Protein AF-A0A811TEP3-F1 (afdb_monomer_lite)

pLDDT: mean 93.69, std 3.55, range [75.69, 97.38]

InterPro domains:
  IPR001969 Aspartic peptidase, active site [PS00141] (1-12)
  IPR001995 Peptidase A2A, retrovirus, catalytic [PS50175] (1-36)
  IPR021109 Aspartic peptidase domain superfamily [SSF50630] (1-57)

Secondary structure (DSSP, 8-state):
----TT-SS-EE-HHHHHHTT----GGGEEEEE-SSS-EEEEEEEEEEEEETTEEEEEEEEEE--

Structure (mmCIF, N/CA/C/O backbone):
data_AF-A0A811TEP3-F1
#
_entry.id   AF-A0A811TEP3-F1
#
loop_
_atom_site.group_PDB
_atom_site.id
_atom_site.type_symbol
_atom_site.label_atom_id
_atom_site.label_alt_id
_atom_site.label_comp_id
_atom_site.label_asym_id
_atom_site.label_entity_id
_atom_site.label_seq_id
_atom_site.pdbx_PDB_ins_code
_atom_site.Cartn_x
_atom_site.Cartn_y
_atom_site.Cartn_z
_atom_site.occupancy
_atom_site.B_iso_or_equiv
_atom_site.auth_seq_id
_atom_site.auth_comp_id
_atom_site.auth_asym_id
_atom_site.auth_atom_id
_atom_site.pdbx_PDB_model_num
ATOM 1 N N . MET A 1 1 ? 0.739 -8.504 9.753 1.00 75.69 1 MET A N 1
ATOM 2 C CA . MET A 1 1 ? 1.091 -7.086 9.537 1.00 75.69 1 MET A CA 1
ATOM 3 C C . MET A 1 1 ? 2.431 -6.844 10.202 1.00 75.69 1 MET A C 1
ATOM 5 O O . MET A 1 1 ? 2.596 -7.294 11.329 1.00 75.69 1 MET A O 1
ATOM 9 N 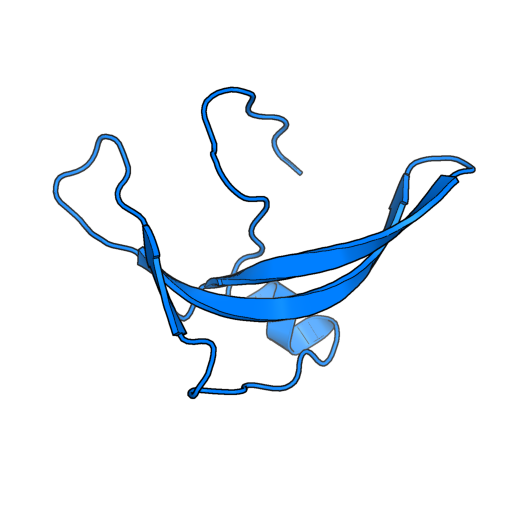N . LEU A 1 2 ? 3.376 -6.213 9.507 1.00 90.62 2 LEU A N 1
ATOM 10 C CA . LEU A 1 2 ? 4.623 -5.740 10.108 1.00 90.62 2 LEU A CA 1
ATOM 11 C C . LEU A 1 2 ? 4.403 -4.288 10.548 1.00 90.62 2 LEU A C 1
ATOM 13 O O . LEU A 1 2 ? 3.899 -3.498 9.753 1.00 90.62 2 LEU A O 1
ATOM 17 N N . LEU A 1 3 ? 4.730 -3.958 11.798 1.00 93.12 3 LEU A N 1
ATOM 18 C CA . LEU A 1 3 ? 4.783 -2.569 12.250 1.00 93.12 3 LEU A CA 1
ATOM 19 C C . LEU A 1 3 ? 6.201 -2.058 12.008 1.00 93.12 3 LEU A C 1
ATOM 21 O O . LEU A 1 3 ? 7.144 -2.577 12.602 1.00 93.12 3 LEU A O 1
ATOM 25 N N . ASP A 1 4 ? 6.330 -1.064 11.139 1.00 93.69 4 ASP A N 1
ATOM 26 C CA . ASP A 1 4 ? 7.614 -0.497 10.745 1.00 93.69 4 ASP A CA 1
ATOM 27 C C . ASP A 1 4 ? 7.534 1.030 10.784 1.00 93.69 4 ASP A C 1
ATOM 29 O O . ASP A 1 4 ? 6.808 1.643 10.005 1.00 93.69 4 ASP A O 1
ATOM 33 N N . SER A 1 5 ? 8.259 1.648 11.718 1.00 94.94 5 SER A N 1
ATOM 34 C CA . SER A 1 5 ? 8.325 3.107 11.842 1.00 94.94 5 SER A CA 1
ATOM 35 C C . SER A 1 5 ? 9.223 3.763 10.791 1.00 94.94 5 SER A C 1
ATOM 37 O O . SER A 1 5 ? 9.220 4.985 10.687 1.00 94.94 5 SER A O 1
ATOM 39 N N . GLY A 1 6 ? 10.032 2.981 10.069 1.00 94.56 6 GLY A N 1
ATOM 40 C CA . GLY A 1 6 ? 10.866 3.460 8.967 1.00 94.56 6 GLY A CA 1
ATOM 41 C C . GLY A 1 6 ? 10.126 3.541 7.632 1.00 94.56 6 GLY A C 1
ATOM 42 O O . GLY A 1 6 ? 10.679 4.071 6.673 1.00 94.56 6 GLY A O 1
ATOM 43 N N . ALA A 1 7 ? 8.896 3.025 7.558 1.00 93.75 7 ALA A N 1
ATOM 44 C CA . ALA A 1 7 ? 8.072 3.086 6.362 1.00 93.75 7 ALA A CA 1
ATOM 45 C C . ALA A 1 7 ? 7.237 4.376 6.327 1.00 93.75 7 ALA A C 1
ATOM 47 O O . ALA A 1 7 ? 6.473 4.657 7.251 1.00 93.75 7 ALA A O 1
ATOM 48 N N . ASP A 1 8 ? 7.317 5.117 5.220 1.00 94.44 8 ASP A N 1
ATOM 49 C CA . ASP A 1 8 ? 6.523 6.339 5.015 1.00 94.44 8 ASP A CA 1
ATOM 50 C C . ASP A 1 8 ? 5.025 6.053 4.814 1.00 94.44 8 ASP A C 1
ATOM 52 O O . ASP A 1 8 ? 4.172 6.894 5.106 1.00 94.44 8 ASP A O 1
ATOM 56 N N . ILE A 1 9 ? 4.692 4.868 4.288 1.00 94.69 9 ILE A N 1
ATOM 57 C CA . ILE A 1 9 ? 3.321 4.458 3.976 1.00 94.69 9 ILE A CA 1
ATOM 58 C C . ILE A 1 9 ? 3.050 3.025 4.427 1.00 94.69 9 ILE A C 1
ATOM 60 O O . ILE A 1 9 ? 3.900 2.142 4.336 1.00 94.69 9 ILE A O 1
ATOM 64 N N . SER A 1 10 ? 1.813 2.773 4.855 1.00 95.06 10 SER A N 1
ATOM 65 C CA . SER A 1 10 ? 1.311 1.407 5.012 1.00 95.06 10 SER A CA 1
ATOM 66 C C . SER A 1 10 ? 0.996 0.805 3.646 1.00 95.06 10 SER A C 1
ATOM 68 O O . SER A 1 10 ? 0.428 1.481 2.782 1.00 95.06 10 SER A O 1
ATOM 70 N N . MET A 1 11 ? 1.334 -0.471 3.462 1.00 95.19 11 MET A N 1
ATOM 71 C CA . MET A 1 11 ? 1.160 -1.164 2.189 1.00 95.19 11 MET A CA 1
ATOM 72 C C . MET A 1 11 ? 0.675 -2.598 2.376 1.00 95.19 11 MET A C 1
ATOM 74 O O . MET A 1 11 ? 1.031 -3.263 3.351 1.00 95.19 11 MET A O 1
ATOM 78 N N . VAL A 1 12 ? -0.114 -3.080 1.418 1.00 95.88 12 VAL A N 1
ATOM 79 C CA . VAL A 1 12 ? -0.500 -4.490 1.307 1.00 95.88 12 VAL A CA 1
ATOM 80 C C . VAL A 1 12 ? 0.070 -5.124 0.032 1.00 95.88 12 VAL A C 1
ATOM 82 O O . VAL A 1 12 ? 0.175 -4.443 -0.993 1.00 95.88 12 VAL A O 1
ATOM 85 N N . PRO A 1 13 ? 0.414 -6.427 0.065 1.00 95.81 13 PRO A N 1
ATOM 86 C CA . PRO A 1 13 ? 0.804 -7.174 -1.128 1.00 95.81 13 PRO A CA 1
ATOM 87 C C . PRO A 1 13 ? -0.301 -7.211 -2.185 1.00 95.81 13 PRO A C 1
ATOM 89 O O . PRO A 1 13 ? -1.485 -7.086 -1.851 1.00 95.81 13 PRO A O 1
ATOM 92 N N . TYR A 1 14 ? 0.084 -7.497 -3.433 1.00 95.56 14 TYR A N 1
ATOM 93 C CA . TYR A 1 14 ? -0.847 -7.616 -4.556 1.00 95.56 14 TYR A CA 1
ATOM 94 C C . TYR A 1 14 ? -2.044 -8.533 -4.238 1.00 95.56 14 TYR A C 1
ATOM 96 O O . TYR A 1 14 ? -3.195 -8.100 -4.279 1.00 95.56 1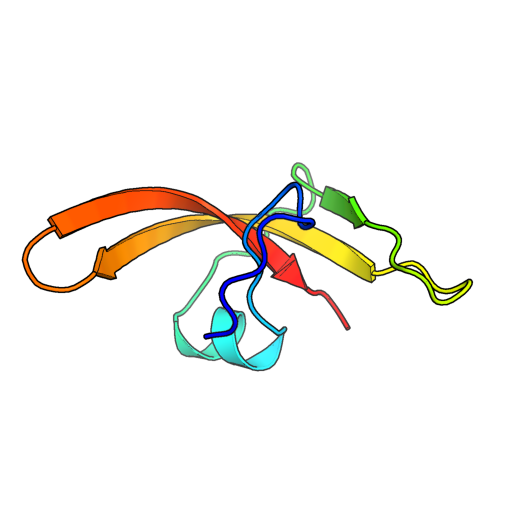4 TYR A O 1
ATOM 104 N N . SER A 1 15 ? -1.766 -9.756 -3.780 1.00 96.00 15 SER A N 1
ATOM 105 C CA . SER A 1 15 ? -2.783 -10.771 -3.472 1.00 96.00 15 SER A CA 1
ATOM 106 C C . SER A 1 15 ? -3.771 -10.361 -2.376 1.00 96.00 15 SER A C 1
ATOM 108 O O . SER A 1 15 ? -4.937 -10.758 -2.403 1.00 96.00 15 SER A O 1
ATOM 110 N N . ILE A 1 16 ? -3.335 -9.557 -1.403 1.00 95.50 16 ILE A N 1
ATOM 111 C CA . ILE A 1 16 ? -4.207 -9.081 -0.324 1.00 95.50 16 ILE A CA 1
ATOM 112 C C . ILE A 1 16 ? -5.172 -8.023 -0.850 1.00 95.50 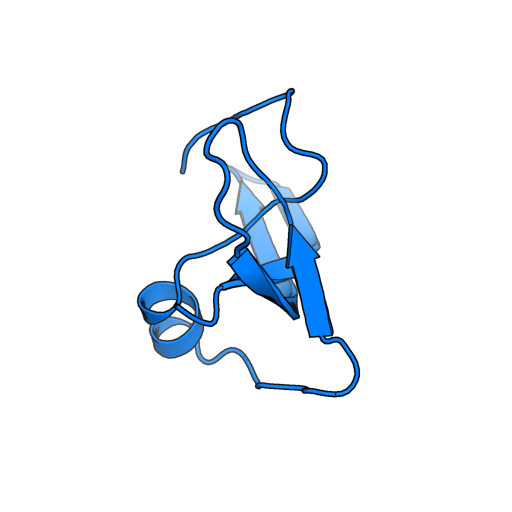16 ILE A C 1
ATOM 114 O O . ILE A 1 16 ? -6.359 -8.099 -0.540 1.00 95.50 16 ILE A O 1
ATOM 118 N N . GLY A 1 17 ? -4.693 -7.077 -1.663 1.00 94.94 17 GLY A N 1
ATOM 119 C CA . GLY A 1 17 ? -5.565 -6.073 -2.273 1.00 94.94 17 GLY A CA 1
ATOM 120 C C . GLY A 1 17 ? -6.612 -6.693 -3.202 1.00 94.94 17 GLY A C 1
ATOM 121 O O . GLY A 1 17 ? -7.775 -6.298 -3.136 1.00 94.94 17 GLY A O 1
ATOM 122 N N . GLU A 1 18 ? -6.254 -7.734 -3.965 1.00 95.00 18 GLU A N 1
ATOM 123 C CA . GLU A 1 18 ? -7.231 -8.520 -4.738 1.00 95.00 18 GLU A CA 1
ATOM 124 C C . GLU A 1 18 ? -8.275 -9.177 -3.828 1.00 95.00 18 GLU A C 1
ATOM 126 O O . GLU A 1 18 ? -9.477 -9.068 -4.068 1.00 95.00 18 GLU A O 1
ATOM 131 N N . THR A 1 19 ? -7.823 -9.821 -2.748 1.00 95.81 19 THR A N 1
ATOM 132 C CA . THR A 1 19 ? -8.697 -10.557 -1.820 1.00 95.81 19 THR A CA 1
ATOM 133 C C . THR A 1 19 ? -9.737 -9.651 -1.159 1.00 95.81 19 THR A C 1
ATOM 135 O O . THR A 1 19 ? -10.877 -10.068 -0.960 1.00 95.81 19 THR A O 1
ATOM 138 N N . ILE A 1 20 ? -9.368 -8.413 -0.819 1.00 93.44 20 ILE A N 1
ATOM 139 C CA . ILE A 1 20 ? -10.277 -7.447 -0.179 1.00 93.44 20 ILE A CA 1
ATOM 140 C C . ILE A 1 20 ? -11.034 -6.570 -1.188 1.00 93.44 20 ILE A C 1
ATOM 142 O O . ILE A 1 20 ? -11.776 -5.679 -0.778 1.00 93.44 20 ILE A O 1
ATOM 146 N N . GLY A 1 21 ? -10.865 -6.816 -2.491 1.00 93.75 21 GLY A N 1
ATOM 147 C CA . GLY A 1 21 ? -11.588 -6.117 -3.553 1.00 93.75 21 GLY A CA 1
ATOM 148 C C . GLY A 1 21 ? -11.163 -4.662 -3.744 1.00 93.75 21 GLY A C 1
ATOM 149 O O . GLY A 1 21 ? -12.007 -3.816 -4.044 1.00 93.75 21 GLY A O 1
ATOM 150 N N . MET A 1 22 ? -9.877 -4.345 -3.556 1.00 93.44 22 MET A N 1
ATOM 151 C CA . MET A 1 22 ? -9.365 -3.007 -3.862 1.00 93.44 22 MET A CA 1
ATOM 152 C C . MET A 1 22 ? -9.566 -2.682 -5.344 1.00 93.44 22 MET A C 1
ATOM 154 O O . MET A 1 22 ? -9.339 -3.509 -6.226 1.00 93.44 22 MET A O 1
ATOM 158 N N . VAL A 1 23 ? -9.978 -1.447 -5.622 1.00 90.94 23 VAL A N 1
ATOM 159 C CA . VAL A 1 23 ? -10.163 -0.965 -6.991 1.00 90.94 23 VAL A CA 1
ATOM 160 C C . VAL A 1 23 ? -8.864 -0.328 -7.470 1.00 90.94 23 VAL A C 1
ATOM 162 O O . VAL A 1 23 ? -8.347 0.594 -6.840 1.00 90.94 23 VAL A O 1
ATOM 165 N N . LEU A 1 24 ? -8.343 -0.827 -8.591 1.00 89.19 24 LEU A N 1
ATOM 166 C CA . LEU A 1 24 ? -7.137 -0.299 -9.216 1.00 89.19 24 LEU A CA 1
ATOM 167 C C . LEU A 1 24 ? -7.443 1.053 -9.877 1.00 89.19 24 LEU A C 1
ATOM 169 O O . LEU A 1 24 ? -8.115 1.106 -10.906 1.00 89.19 24 LEU A O 1
ATOM 173 N N . ASP A 1 25 ? -6.904 2.131 -9.313 1.00 91.56 25 ASP A N 1
ATOM 174 C CA . ASP A 1 25 ? -6.888 3.455 -9.936 1.00 91.56 25 ASP A CA 1
ATOM 175 C C . ASP A 1 25 ? -5.450 3.840 -10.294 1.00 91.56 25 ASP A C 1
ATOM 177 O O . ASP A 1 25 ? -4.651 4.259 -9.454 1.00 91.56 25 ASP A O 1
ATOM 181 N N . ILE A 1 26 ? -5.114 3.701 -11.576 1.00 90.75 26 ILE A N 1
ATOM 182 C CA . ILE A 1 26 ? -3.764 3.969 -12.079 1.00 90.75 26 ILE A CA 1
ATOM 183 C C . ILE A 1 26 ? -3.371 5.449 -11.981 1.00 90.75 26 ILE A C 1
ATOM 185 O O . ILE A 1 26 ? -2.184 5.776 -12.039 1.00 90.75 26 ILE A O 1
ATOM 189 N N . THR A 1 27 ? -4.339 6.359 -11.830 1.00 94.69 27 THR A N 1
ATOM 190 C CA . THR A 1 27 ? -4.051 7.790 -11.662 1.00 94.69 27 THR A CA 1
ATOM 191 C C . THR A 1 27 ? -3.396 8.079 -10.313 1.00 94.69 27 THR A C 1
ATOM 193 O O . THR A 1 27 ? -2.648 9.047 -10.190 1.00 94.69 27 THR A O 1
ATOM 196 N N . ALA A 1 28 ? -3.595 7.193 -9.335 1.00 93.88 28 ALA A N 1
ATOM 197 C CA . ALA A 1 28 ? -3.023 7.262 -7.998 1.00 93.88 28 ALA A CA 1
ATOM 198 C C . ALA A 1 28 ? -1.764 6.387 -7.837 1.00 93.88 28 ALA A C 1
ATOM 200 O O . ALA A 1 28 ? -1.474 5.918 -6.732 1.00 93.88 28 ALA A O 1
ATOM 201 N N . ARG A 1 29 ? -1.034 6.131 -8.931 1.00 95.44 29 ARG A N 1
ATOM 202 C CA . ARG A 1 29 ? 0.196 5.330 -8.914 1.00 95.44 29 ARG A CA 1
ATOM 203 C C . ARG A 1 29 ? 1.380 6.073 -8.296 1.00 95.44 29 ARG A C 1
ATOM 205 O O . ARG A 1 29 ? 1.535 7.279 -8.479 1.00 95.44 29 ARG A O 1
ATOM 212 N N . GLY A 1 30 ? 2.259 5.317 -7.656 1.00 95.62 30 GLY A N 1
ATOM 213 C CA . GLY A 1 30 ? 3.542 5.779 -7.149 1.00 95.62 30 GLY A CA 1
ATOM 214 C C . GLY A 1 30 ? 4.560 4.647 -7.109 1.00 95.62 30 GLY A C 1
ATOM 215 O O . GLY A 1 30 ? 4.258 3.501 -7.441 1.00 95.62 30 GLY A O 1
ATOM 216 N N . GLU A 1 31 ? 5.771 4.982 -6.689 1.00 95.94 31 GLU A N 1
ATOM 217 C CA . GLU A 1 31 ? 6.849 4.025 -6.455 1.00 95.94 31 GLU A CA 1
ATOM 218 C C . GLU A 1 31 ? 7.431 4.276 -5.065 1.00 95.94 31 GLU A C 1
ATOM 220 O O . GLU A 1 31 ? 7.516 5.424 -4.622 1.00 95.94 31 GLU A O 1
ATOM 225 N N . VAL A 1 32 ? 7.792 3.205 -4.363 1.00 94.75 32 VAL A N 1
ATOM 226 C CA . VAL A 1 32 ? 8.623 3.282 -3.156 1.00 94.75 32 VAL A CA 1
ATOM 227 C C . VAL A 1 32 ? 9.940 2.563 -3.391 1.00 94.75 32 VAL A C 1
ATOM 229 O O . VAL A 1 32 ? 10.021 1.629 -4.191 1.00 94.75 32 VAL A O 1
ATOM 232 N N . GLN A 1 33 ? 10.962 2.976 -2.652 1.00 94.62 33 GLN A N 1
ATOM 233 C CA . GLN A 1 33 ? 12.268 2.340 -2.652 1.00 94.62 33 GLN A CA 1
ATOM 234 C C . GLN A 1 33 ? 12.594 1.851 -1.243 1.00 94.62 33 GLN A C 1
ATOM 236 O O . GLN A 1 33 ? 12.388 2.567 -0.264 1.00 94.62 33 GLN A O 1
ATOM 241 N N . GLY A 1 34 ? 13.079 0.616 -1.152 1.00 90.25 34 GLY A N 1
ATOM 242 C CA . GLY A 1 34 ? 13.585 0.046 0.091 1.00 90.25 34 GLY A CA 1
ATOM 243 C C . GLY A 1 34 ? 15.108 0.123 0.173 1.00 90.25 34 GLY A C 1
ATOM 244 O O . GLY A 1 34 ? 15.765 0.840 -0.572 1.00 90.25 34 GLY A O 1
ATOM 245 N N . ILE A 1 35 ? 15.684 -0.680 1.068 1.00 90.25 35 ILE A N 1
ATOM 246 C CA . ILE A 1 35 ? 17.146 -0.814 1.185 1.00 90.25 35 ILE A CA 1
ATOM 247 C C . ILE A 1 35 ? 17.743 -1.524 -0.044 1.00 90.25 35 ILE A C 1
ATOM 249 O O . ILE A 1 35 ? 18.888 -1.274 -0.411 1.00 90.25 35 ILE A O 1
ATOM 253 N N . GLY A 1 36 ? 16.982 -2.416 -0.685 1.00 86.75 36 GLY A N 1
ATOM 254 C CA . GLY A 1 36 ? 17.388 -3.013 -1.955 1.00 86.75 36 GLY A CA 1
ATOM 255 C C . GLY A 1 36 ? 17.337 -1.990 -3.091 1.00 86.75 36 GLY A C 1
ATOM 256 O O . GLY A 1 36 ? 16.492 -1.103 -3.086 1.00 86.75 36 GLY A O 1
ATOM 257 N N . GLU A 1 37 ? 18.195 -2.143 -4.103 1.00 85.00 37 GLU A N 1
ATOM 258 C CA . GLU A 1 37 ? 18.217 -1.262 -5.289 1.00 85.00 37 GLU A CA 1
ATOM 259 C C . GLU A 1 37 ? 16.923 -1.314 -6.133 1.00 85.00 37 GLU A C 1
ATOM 261 O O . GLU A 1 37 ? 16.771 -0.550 -7.083 1.00 85.00 37 GLU A O 1
ATOM 266 N N . GLY A 1 38 ? 15.986 -2.208 -5.803 1.00 87.94 38 GLY A N 1
ATOM 267 C CA . GLY A 1 38 ? 14.697 -2.334 -6.476 1.00 87.94 38 GLY A CA 1
ATOM 268 C C . GLY A 1 38 ? 13.660 -1.308 -6.012 1.00 87.94 38 GLY A C 1
ATOM 269 O O . GLY A 1 38 ? 13.623 -0.907 -4.846 1.00 87.94 38 GLY A O 1
ATOM 270 N N . THR A 1 39 ? 12.768 -0.939 -6.929 1.00 92.81 39 THR A N 1
ATOM 271 C CA . THR A 1 39 ? 11.573 -0.138 -6.647 1.00 92.81 39 THR A CA 1
ATOM 272 C C . THR A 1 39 ? 10.329 -1.022 -6.627 1.00 92.81 39 THR A C 1
ATOM 274 O O . THR A 1 39 ? 10.251 -2.026 -7.338 1.00 92.81 39 THR A O 1
ATOM 277 N N . VAL A 1 40 ? 9.347 -0.658 -5.800 1.00 94.69 40 VAL A N 1
ATOM 278 C CA . VAL A 1 40 ? 8.036 -1.317 -5.753 1.00 94.69 40 VAL A CA 1
ATOM 279 C C . VAL A 1 40 ? 6.977 -0.330 -6.244 1.00 94.69 40 VAL A C 1
ATOM 281 O O . VAL A 1 40 ? 6.730 0.678 -5.570 1.00 94.69 40 VAL A O 1
ATOM 284 N N . PRO A 1 41 ? 6.340 -0.587 -7.399 1.00 96.50 41 PRO A N 1
ATOM 285 C CA . PRO A 1 41 ? 5.212 0.209 -7.851 1.00 96.50 41 PRO A CA 1
ATOM 286 C C . PRO A 1 41 ? 3.966 -0.117 -7.021 1.00 96.50 41 PRO A C 1
ATOM 288 O O .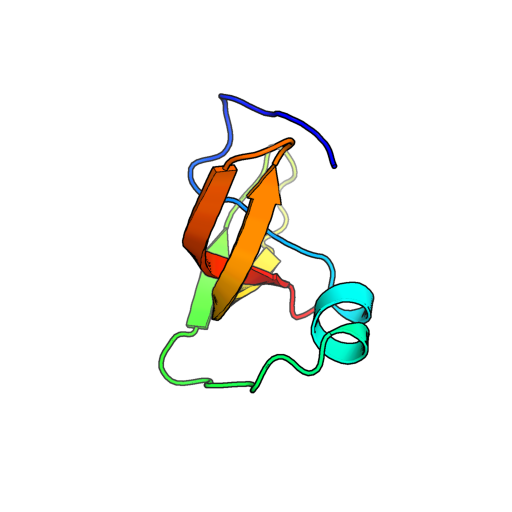 PRO A 1 41 ? 3.687 -1.276 -6.704 1.00 96.50 41 PRO A O 1
ATOM 291 N N . TYR A 1 42 ? 3.187 0.910 -6.699 1.00 96.94 42 TYR A N 1
ATOM 292 C CA . TYR A 1 42 ? 1.938 0.774 -5.955 1.00 96.94 42 TYR A CA 1
ATOM 293 C C . TYR A 1 42 ? 0.864 1.732 -6.479 1.00 96.94 42 TYR A C 1
ATOM 295 O O . TYR A 1 42 ? 1.165 2.709 -7.165 1.00 96.94 42 TYR A O 1
ATOM 303 N N . VAL A 1 43 ? -0.395 1.484 -6.117 1.00 97.38 43 VAL A N 1
ATOM 304 C CA . VAL A 1 43 ? -1.483 2.476 -6.214 1.00 97.38 43 VAL A CA 1
ATOM 305 C C . VAL A 1 43 ? -2.030 2.810 -4.834 1.00 97.38 43 VAL A C 1
ATOM 307 O O . VAL A 1 43 ? -2.044 1.953 -3.951 1.00 97.38 43 VAL A O 1
ATOM 310 N N . LEU A 1 44 ? -2.491 4.045 -4.629 1.00 96.94 44 LEU A N 1
ATOM 311 C CA . LEU A 1 44 ? -3.211 4.406 -3.407 1.00 96.94 44 LEU A CA 1
ATOM 312 C C . LEU A 1 44 ? -4.688 4.034 -3.518 1.00 96.94 44 LEU A C 1
ATOM 314 O O . LEU A 1 44 ? -5.386 4.507 -4.412 1.00 96.94 44 LEU A O 1
ATOM 318 N N . GLY A 1 45 ? -5.178 3.254 -2.558 1.00 94.56 45 GLY A N 1
ATOM 319 C CA . GLY A 1 45 ? -6.590 2.889 -2.450 1.00 94.56 45 GLY A CA 1
ATOM 320 C C . GLY A 1 45 ? -7.141 3.145 -1.053 1.00 94.56 45 GLY A C 1
ATOM 321 O O . GLY A 1 45 ? -6.417 3.040 -0.063 1.00 94.56 45 GLY A O 1
ATOM 322 N N . TRP A 1 46 ? -8.427 3.489 -0.973 1.00 94.56 46 TRP A N 1
ATOM 323 C CA . TRP A 1 46 ? -9.136 3.617 0.299 1.00 94.56 46 TRP A CA 1
ATOM 324 C C . TRP A 1 46 ? -9.438 2.246 0.895 1.00 94.56 46 TRP A C 1
ATOM 326 O O . TRP A 1 46 ? -9.980 1.377 0.216 1.00 94.56 46 TRP A O 1
ATOM 336 N N . VAL A 1 47 ? -9.144 2.088 2.183 1.00 94.00 47 VAL A N 1
ATOM 337 C CA . VAL A 1 47 ? -9.518 0.919 2.981 1.00 94.00 47 VAL A CA 1
ATOM 338 C C . VAL A 1 47 ? -9.990 1.359 4.364 1.00 94.00 47 VAL A C 1
ATOM 340 O O . VAL A 1 47 ? -9.597 2.414 4.871 1.00 94.00 47 VAL A O 1
ATOM 343 N N . THR A 1 48 ? -10.812 0.523 4.989 1.00 94.56 48 THR A N 1
ATOM 344 C CA . THR A 1 48 ? -11.154 0.654 6.406 1.00 94.56 48 THR A CA 1
ATOM 345 C C . THR A 1 48 ? -10.330 -0.355 7.192 1.00 94.56 48 THR A C 1
ATOM 347 O O . THR A 1 48 ? -10.525 -1.563 7.061 1.00 94.56 48 THR A O 1
ATOM 350 N N . PHE A 1 49 ? -9.408 0.134 8.015 1.00 91.31 49 PHE A N 1
ATOM 351 C CA . PHE A 1 49 ? -8.719 -0.685 9.002 1.00 91.31 49 PHE A CA 1
ATOM 352 C C . PHE A 1 49 ? -9.564 -0.824 10.248 1.00 91.31 49 PHE A C 1
ATOM 354 O O . PHE A 1 49 ? -10.130 0.156 10.726 1.00 91.31 49 PHE A O 1
ATOM 361 N N . ARG A 1 50 ? -9.543 -2.021 10.827 1.00 93.50 50 ARG A N 1
ATOM 362 C CA . ARG A 1 50 ? -9.960 -2.230 12.206 1.00 93.50 50 ARG A CA 1
ATOM 363 C C . ARG A 1 50 ? -8.771 -2.731 13.008 1.00 93.50 50 ARG A C 1
ATOM 365 O O . ARG A 1 50 ? -8.292 -3.838 12.771 1.00 93.50 50 ARG A O 1
ATOM 372 N N . ILE A 1 51 ? -8.296 -1.908 13.934 1.00 92.00 51 ILE A N 1
ATOM 373 C CA . ILE A 1 51 ? -7.225 -2.246 14.874 1.00 92.00 51 ILE A CA 1
ATOM 374 C C . ILE A 1 51 ? -7.864 -2.267 16.254 1.00 92.00 51 ILE A C 1
ATOM 376 O O . ILE A 1 51 ? -8.271 -1.220 16.755 1.00 92.00 51 ILE A O 1
ATOM 380 N N . GLU A 1 52 ? -7.981 -3.456 16.846 1.00 93.88 52 GLU A N 1
ATOM 381 C CA . GLU A 1 52 ? -8.742 -3.655 18.085 1.00 93.88 52 GLU A CA 1
ATOM 382 C C . GLU A 1 52 ? -10.168 -3.080 17.932 1.00 93.88 52 GLU A C 1
ATOM 384 O O . GLU A 1 52 ? -10.969 -3.562 17.124 1.00 93.88 52 GLU A O 1
ATOM 389 N N . ASN A 1 53 ? -10.458 -2.008 18.666 1.00 96.69 53 ASN A N 1
ATOM 390 C CA . ASN A 1 53 ? -11.761 -1.359 18.773 1.00 96.69 53 ASN A CA 1
ATOM 391 C C . ASN A 1 53 ? -11.842 -0.092 17.906 1.00 96.69 53 ASN A C 1
ATOM 393 O O . ASN A 1 53 ? -12.833 0.632 17.973 1.00 96.69 53 ASN A O 1
ATOM 397 N N . ILE A 1 54 ? -10.770 0.234 17.182 1.00 97.19 54 ILE A N 1
ATOM 398 C CA . ILE A 1 54 ? -10.609 1.490 16.455 1.00 97.19 54 ILE A CA 1
ATOM 399 C C . ILE A 1 54 ? -10.764 1.205 14.968 1.00 97.19 54 ILE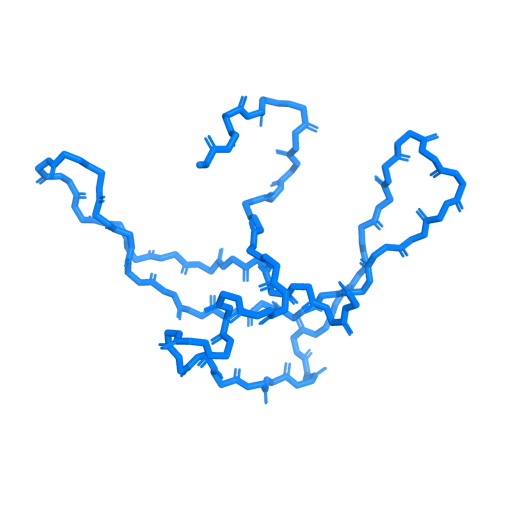 A C 1
ATOM 401 O O . ILE A 1 54 ? -10.052 0.373 14.401 1.00 97.19 54 ILE A O 1
ATOM 405 N N . GLU A 1 55 ? -11.680 1.933 14.339 1.00 97.31 55 GLU A N 1
ATOM 406 C CA . GLU A 1 55 ? -11.824 1.959 12.890 1.00 97.31 55 GLU A CA 1
ATOM 407 C C . GLU A 1 55 ? -11.141 3.196 12.315 1.00 97.31 55 GLU A C 1
ATOM 409 O O . GLU A 1 55 ? -11.333 4.315 12.793 1.00 97.31 55 GLU A O 1
ATOM 414 N N . ILE A 1 56 ? -10.325 2.985 11.286 1.00 95.88 56 ILE A N 1
ATOM 415 C CA . ILE A 1 56 ? -9.572 4.041 10.614 1.00 95.88 56 ILE A CA 1
ATOM 416 C C . ILE A 1 56 ? -9.814 3.908 9.117 1.00 95.88 56 ILE A C 1
ATOM 418 O O . ILE A 1 56 ? -9.434 2.911 8.505 1.00 95.88 56 ILE A O 1
ATOM 422 N N . GLN A 1 57 ? -10.41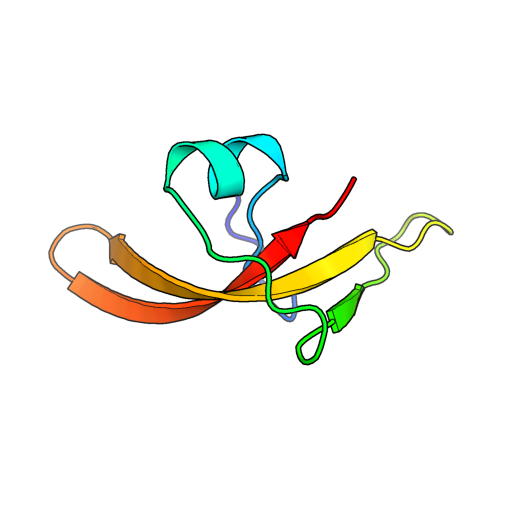6 4.931 8.518 1.00 95.94 57 GLN A N 1
ATOM 423 C CA . GLN A 1 57 ? -10.505 5.043 7.068 1.00 95.94 57 GLN A CA 1
ATOM 424 C C . GLN A 1 57 ? -9.261 5.766 6.553 1.00 95.94 57 GLN A C 1
ATOM 426 O O . GLN A 1 57 ? -9.016 6.922 6.900 1.00 95.94 57 GLN A O 1
ATOM 431 N N . ALA A 1 58 ? -8.462 5.085 5.737 1.00 95.06 58 ALA A N 1
ATOM 432 C CA . ALA A 1 58 ? -7.196 5.618 5.250 1.00 95.06 58 ALA A CA 1
ATOM 433 C C . ALA A 1 58 ? -6.912 5.178 3.815 1.00 95.06 58 ALA A C 1
ATOM 435 O O . ALA A 1 58 ? -7.465 4.195 3.319 1.00 95.06 58 ALA A O 1
ATOM 436 N N . ARG A 1 59 ? -6.014 5.914 3.155 1.00 94.56 59 ARG A N 1
ATOM 437 C CA . ARG A 1 59 ? -5.405 5.473 1.899 1.00 94.56 59 ARG A CA 1
ATOM 438 C C . ARG A 1 59 ? -4.150 4.673 2.207 1.00 94.56 59 ARG A C 1
ATOM 440 O O . ARG A 1 59 ? -3.329 5.131 2.999 1.00 94.56 59 ARG A O 1
ATOM 447 N N . ILE A 1 60 ? -3.994 3.531 1.552 1.00 95.75 60 ILE A N 1
ATOM 448 C CA . ILE A 1 60 ? -2.785 2.707 1.634 1.00 95.75 60 ILE A CA 1
ATOM 449 C C . ILE A 1 60 ? -2.242 2.376 0.263 1.00 95.75 60 ILE A C 1
ATOM 451 O O . ILE A 1 60 ? -2.983 2.403 -0.720 1.00 95.75 60 ILE A O 1
ATOM 455 N N . GLY A 1 61 ? -0.960 2.029 0.221 1.00 96.81 61 GLY A N 1
ATOM 456 C CA . GLY A 1 61 ? -0.364 1.449 -0.967 1.00 96.81 61 GLY A CA 1
ATOM 457 C C . GLY A 1 61 ? -0.868 0.024 -1.190 1.00 96.81 61 GLY A C 1
ATOM 458 O O . GLY A 1 61 ? -0.894 -0.798 -0.274 1.00 96.81 61 GLY A O 1
ATOM 459 N N . TRP A 1 62 ? -1.223 -0.283 -2.426 1.00 97.31 62 TRP A N 1
ATOM 460 C CA . TRP A 1 62 ? -1.409 -1.642 -2.910 1.00 97.31 62 TRP A CA 1
ATOM 461 C C . TRP A 1 62 ? -0.309 -1.944 -3.923 1.00 97.31 62 TRP A C 1
ATOM 463 O O . TRP A 1 62 ? -0.245 -1.295 -4.969 1.00 97.31 62 TRP A O 1
ATOM 473 N N . ALA A 1 63 ? 0.584 -2.872 -3.575 1.00 96.44 63 ALA A N 1
ATOM 474 C CA . ALA A 1 63 ? 1.709 -3.253 -4.423 1.00 96.44 63 ALA A CA 1
ATOM 475 C C . ALA A 1 63 ? 1.226 -3.911 -5.725 1.00 96.44 63 ALA A C 1
ATOM 477 O O . ALA A 1 63 ? 0.281 -4.699 -5.705 1.00 96.44 63 ALA A O 1
ATOM 478 N N . LEU A 1 64 ? 1.891 -3.609 -6.843 1.00 93.88 64 LEU A N 1
ATOM 479 C CA . LEU A 1 64 ? 1.558 -4.148 -8.172 1.00 93.88 64 LEU A CA 1
ATOM 480 C C . LEU A 1 64 ? 2.460 -5.314 -8.613 1.00 93.88 64 LEU A C 1
ATOM 482 O O . LEU A 1 64 ? 2.376 -5.751 -9.760 1.00 93.88 64 LEU A O 1
ATOM 486 N N . THR A 1 65 ? 3.330 -5.789 -7.722 1.00 84.94 65 THR A N 1
ATOM 487 C CA . THR A 1 65 ? 4.289 -6.884 -7.939 1.00 84.94 65 THR A CA 1
ATOM 488 C C . THR A 1 65 ? 4.401 -7.748 -6.699 1.00 84.94 65 THR A C 1
ATOM 490 O O . THR A 1 65 ? 4.289 -7.170 -5.591 1.00 84.94 65 THR A O 1
#

Foldseek 3Di:
DDDDPPDPFAEDEQVVCVVVVWDDDCVQKDWDDDPDPDIWIWGWTWDWDDDPPDTDTDTGTYTPD

Radius of gyration: 12.16 Å; chains: 1; bounding box: 30×19×31 Å

Organism: NCBI:txid2608793

Sequence (65 aa):
MLLDSGADISMVPYSIGETIGMVLDITARGEVQGIGEGTVPYVLGWVTFRIENIEIQARIGWALT